Protein AF-A0A8G0KWV7-F1 (afdb_monomer_lite)

Organism: NCBI:txid996

Sequence (154 aa):
MEDQGKIKLRILLSFIVVLSAILLVSDDLIIKNFDIKFKNNFGFSSSQNLIYNVSQSISGIIIVASILIKVKPYRISYLFIFYIQCLQLYWVFFHVTNTSYEYFSFSVIGLTLLFALLIVVINRAVKDNEYKNQKIDYLKSMLDLQLILRNKTI

Radius of gyration: 24.49 Å; chains: 1; bounding box: 63×41×74 Å

Secondary structure (DSSP, 8-state):
-HHHHHHHHHHHHHHHHHHHHHHHHHIIIIITTTT---S--TT-SSHHHHHHHHHHHHHHHHHHHHHHT--PPPHHHHHHHHHHHHHHHHHHH---SS--HHHHHHHHHHHHHHHHHHHHHHHHHHHHHHHHHHHHHHHHHHHHHHHHHHHH--

Structure (mmCIF, N/CA/C/O backbone):
data_AF-A0A8G0KWV7-F1
#
_entry.id   AF-A0A8G0KWV7-F1
#
loop_
_atom_site.group_PDB
_atom_site.id
_atom_site.type_symbol
_atom_site.label_atom_id
_atom_site.label_alt_id
_atom_site.label_comp_id
_atom_site.label_asym_id
_atom_site.label_entity_id
_atom_site.label_seq_id
_atom_site.pdbx_PDB_ins_code
_atom_site.Cartn_x
_atom_site.Cartn_y
_atom_site.Cartn_z
_atom_site.occupancy
_atom_site.B_iso_or_equiv
_atom_site.auth_seq_id
_atom_site.auth_comp_id
_atom_site.auth_asym_id
_atom_site.auth_atom_id
_atom_site.pdbx_PDB_model_num
ATOM 1 N N . MET A 1 1 ? -4.689 24.947 14.317 1.00 47.38 1 MET A N 1
ATOM 2 C CA . MET A 1 1 ? -3.579 25.011 13.330 1.00 47.38 1 MET A CA 1
ATOM 3 C C . MET A 1 1 ? -2.955 23.642 13.050 1.00 47.38 1 MET A C 1
ATOM 5 O O . MET A 1 1 ? -2.560 23.410 11.915 1.00 47.38 1 MET A O 1
ATOM 9 N N . GLU A 1 2 ? -2.928 22.719 14.020 1.00 54.19 2 GLU A N 1
ATOM 10 C CA . GLU A 1 2 ? -2.387 21.356 13.855 1.00 54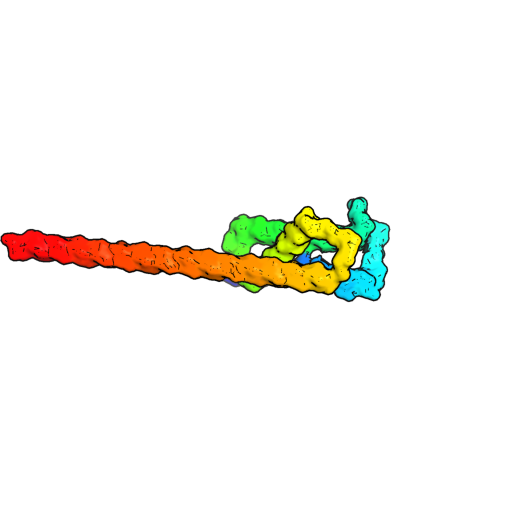.19 2 GLU A CA 1
ATOM 11 C C . GLU A 1 2 ? -3.101 20.519 12.767 1.00 54.19 2 GLU A C 1
ATOM 13 O O . GLU A 1 2 ? -2.465 19.762 12.037 1.00 54.19 2 GLU A O 1
ATOM 18 N N . ASP A 1 3 ? -4.411 20.717 12.592 1.00 62.69 3 ASP A N 1
ATOM 19 C CA . ASP A 1 3 ? -5.224 19.976 11.614 1.00 62.69 3 ASP A CA 1
ATOM 20 C C . ASP A 1 3 ? -4.926 20.346 10.152 1.00 62.69 3 ASP A C 1
ATOM 22 O O . ASP A 1 3 ? -4.825 19.483 9.282 1.00 62.69 3 ASP A O 1
ATOM 26 N N . GLN A 1 4 ? -4.699 21.634 9.873 1.00 68.00 4 GLN A N 1
ATOM 27 C CA . GLN A 1 4 ? -4.386 22.117 8.521 1.00 68.00 4 GLN A CA 1
ATOM 28 C C . GLN A 1 4 ? -3.023 21.595 8.038 1.00 68.00 4 GLN A C 1
ATOM 30 O O . GLN A 1 4 ? -2.859 21.265 6.862 1.00 68.00 4 GLN A O 1
ATOM 35 N N . GLY A 1 5 ? -2.054 21.467 8.953 1.00 72.88 5 GLY A N 1
ATOM 36 C CA . GLY A 1 5 ? -0.753 20.859 8.666 1.00 72.88 5 GLY A CA 1
ATOM 37 C C . GLY A 1 5 ? -0.878 19.377 8.311 1.00 72.88 5 GLY A C 1
ATOM 38 O O . GLY A 1 5 ? -0.342 18.943 7.292 1.00 72.88 5 GLY A O 1
ATOM 39 N N . LYS A 1 6 ? -1.662 18.616 9.086 1.00 75.81 6 LYS A N 1
ATOM 40 C CA . LYS A 1 6 ? -1.915 17.187 8.830 1.00 75.81 6 LYS A CA 1
ATOM 41 C C . LYS A 1 6 ? -2.622 16.951 7.492 1.00 75.81 6 LYS A C 1
ATOM 43 O O . LYS A 1 6 ? -2.268 16.011 6.782 1.00 75.81 6 LYS A O 1
ATOM 48 N N . ILE A 1 7 ? -3.568 17.815 7.112 1.00 76.31 7 ILE A N 1
ATOM 49 C CA . ILE A 1 7 ? -4.270 17.735 5.820 1.00 76.31 7 ILE A CA 1
ATOM 50 C C . ILE A 1 7 ? -3.303 17.963 4.651 1.00 76.31 7 ILE A C 1
ATOM 52 O O . ILE A 1 7 ? -3.257 17.143 3.734 1.00 76.31 7 ILE A O 1
ATOM 56 N N . LYS A 1 8 ? -2.484 19.023 4.695 1.00 80.38 8 LYS A N 1
ATOM 57 C CA . LYS A 1 8 ? -1.479 19.302 3.652 1.00 80.38 8 LYS A CA 1
ATOM 58 C C . LYS A 1 8 ? -0.484 18.152 3.496 1.00 80.38 8 LYS A C 1
ATOM 60 O O . LYS A 1 8 ? -0.181 17.745 2.378 1.00 80.38 8 LYS A O 1
ATOM 65 N N . LEU A 1 9 ? -0.030 17.586 4.612 1.00 79.69 9 LEU A N 1
ATOM 66 C CA . LEU A 1 9 ? 0.925 16.478 4.632 1.00 79.69 9 LEU A CA 1
ATOM 67 C C . LEU A 1 9 ? 0.302 15.185 4.080 1.00 79.69 9 LEU A C 1
ATOM 69 O O . LEU A 1 9 ? 0.933 14.480 3.298 1.00 79.69 9 LEU A O 1
ATOM 73 N N . ARG A 1 10 ? -0.974 14.917 4.389 1.00 76.94 10 ARG A N 1
ATOM 74 C CA . ARG A 1 10 ? -1.741 13.812 3.794 1.00 76.94 10 ARG A CA 1
ATOM 75 C C . ARG A 1 10 ? -1.884 13.960 2.278 1.00 76.94 10 ARG A C 1
ATOM 77 O O . ARG A 1 10 ? -1.726 12.964 1.571 1.00 76.94 10 ARG A O 1
ATOM 84 N N . ILE A 1 11 ? -2.186 15.161 1.782 1.00 79.69 11 ILE A N 1
ATOM 85 C CA . ILE A 1 11 ? -2.287 15.437 0.340 1.00 79.69 11 ILE A CA 1
ATOM 86 C C . ILE A 1 11 ? -0.933 15.198 -0.328 1.00 79.69 11 ILE A C 1
ATOM 88 O O . ILE A 1 11 ? -0.871 14.476 -1.317 1.00 79.69 11 ILE A O 1
ATOM 92 N N . LEU A 1 12 ? 0.145 15.726 0.253 1.00 81.56 12 LEU A N 1
ATOM 93 C CA . LEU A 1 12 ? 1.500 15.577 -0.270 1.00 81.56 12 LEU A CA 1
ATOM 94 C C . LEU A 1 12 ? 1.935 14.106 -0.316 1.00 81.56 12 LEU A C 1
ATOM 96 O O . LEU A 1 12 ? 2.358 13.636 -1.366 1.00 81.56 12 LEU A O 1
ATOM 100 N N . LEU A 1 13 ? 1.749 13.344 0.768 1.00 77.00 13 LEU A N 1
ATOM 101 C CA . LEU A 1 13 ? 2.046 11.904 0.790 1.00 77.00 13 LEU A CA 1
ATOM 102 C C . LEU A 1 13 ? 1.252 11.153 -0.283 1.00 77.00 13 LEU A C 1
ATOM 104 O O . LEU A 1 13 ? 1.803 10.340 -1.016 1.00 77.00 13 LEU A O 1
ATOM 108 N N . SER A 1 14 ? -0.041 11.449 -0.403 1.00 76.88 14 SER A N 1
ATOM 109 C CA . SER A 1 14 ? -0.915 10.799 -1.384 1.00 76.88 14 SER A CA 1
ATOM 110 C C . SER A 1 14 ? -0.516 11.139 -2.820 1.00 76.88 14 SER A C 1
ATOM 112 O O . SER A 1 14 ? -0.549 10.264 -3.681 1.00 76.88 14 SER A O 1
ATOM 114 N N . PHE A 1 15 ? -0.107 12.384 -3.065 1.00 81.19 15 PHE A N 1
ATOM 115 C CA . PHE A 1 15 ? 0.381 12.844 -4.359 1.00 81.19 15 PHE A CA 1
ATOM 116 C C . PHE A 1 15 ? 1.681 12.143 -4.751 1.00 81.19 15 PHE A C 1
ATOM 118 O O . PHE A 1 15 ? 1.772 11.636 -5.862 1.00 81.19 15 PHE A O 1
ATOM 125 N N . ILE A 1 16 ? 2.652 12.037 -3.837 1.00 78.38 16 ILE A N 1
ATOM 126 C CA . ILE A 1 16 ? 3.922 11.354 -4.121 1.00 78.38 16 ILE A CA 1
ATOM 127 C C . ILE A 1 16 ? 3.684 9.867 -4.421 1.00 78.38 16 ILE A C 1
ATOM 129 O O . ILE A 1 16 ? 4.294 9.337 -5.342 1.00 78.38 16 ILE A O 1
ATOM 133 N N . VAL A 1 17 ? 2.762 9.203 -3.714 1.00 78.19 17 VAL A N 1
ATOM 134 C CA . VAL A 1 17 ? 2.399 7.798 -3.993 1.00 78.19 17 VAL A CA 1
ATOM 135 C C . VAL A 1 17 ? 1.796 7.629 -5.385 1.00 78.19 17 VAL A C 1
ATOM 137 O O . VAL A 1 17 ? 2.123 6.692 -6.110 1.00 78.19 17 VAL A O 1
ATOM 140 N N . VAL A 1 18 ? 0.890 8.528 -5.766 1.00 76.06 18 VAL A N 1
ATOM 141 C CA . VAL A 1 18 ? 0.289 8.492 -7.102 1.00 76.06 18 VAL A CA 1
ATOM 142 C C . VAL A 1 18 ? 1.356 8.776 -8.156 1.00 76.06 18 VAL A C 1
ATOM 144 O O . VAL A 1 18 ? 1.422 8.068 -9.154 1.00 76.06 18 VAL A O 1
ATOM 147 N N . LEU A 1 19 ? 2.248 9.737 -7.909 1.00 78.44 19 LEU A N 1
ATOM 148 C CA . LEU A 1 19 ? 3.358 10.056 -8.800 1.00 78.44 19 LEU A CA 1
ATOM 149 C C . LEU A 1 19 ? 4.315 8.870 -8.969 1.00 78.44 19 LEU A C 1
ATOM 151 O O . LEU A 1 19 ? 4.693 8.569 -10.095 1.00 78.44 19 LEU A O 1
ATOM 155 N N . SER A 1 20 ? 4.668 8.157 -7.894 1.00 74.62 20 SER A N 1
ATOM 156 C CA . SER A 1 20 ? 5.532 6.973 -7.983 1.00 74.62 20 SER A CA 1
ATOM 157 C C . SER A 1 20 ? 4.878 5.851 -8.786 1.00 74.62 20 SER A C 1
ATOM 159 O O . SER A 1 20 ? 5.548 5.156 -9.540 1.00 74.62 20 SER A O 1
ATOM 161 N N . ALA A 1 21 ? 3.561 5.686 -8.667 1.00 71.44 21 ALA A N 1
ATOM 162 C CA . ALA A 1 21 ? 2.835 4.698 -9.453 1.00 71.44 21 ALA A CA 1
ATOM 163 C C . ALA A 1 21 ? 2.703 5.098 -10.926 1.00 71.44 21 ALA A C 1
ATOM 165 O O . ALA A 1 21 ? 2.859 4.253 -11.802 1.00 71.44 21 ALA A O 1
ATOM 166 N N . ILE A 1 22 ? 2.477 6.384 -11.207 1.00 74.06 22 ILE A N 1
ATOM 167 C CA . ILE A 1 22 ? 2.487 6.916 -12.573 1.00 74.06 22 ILE A CA 1
ATOM 168 C C . ILE A 1 22 ? 3.868 6.727 -13.196 1.00 74.06 22 ILE A C 1
ATOM 170 O O . ILE A 1 22 ? 3.936 6.259 -14.326 1.00 74.06 22 ILE A O 1
ATOM 174 N N . LEU A 1 23 ? 4.953 7.033 -12.476 1.00 73.19 23 LEU A N 1
ATOM 175 C CA . LEU A 1 23 ? 6.332 6.809 -12.934 1.00 73.19 23 LEU A CA 1
ATOM 176 C C . LEU A 1 23 ? 6.579 5.344 -13.299 1.00 73.19 23 LEU A C 1
ATOM 178 O O . LEU A 1 23 ? 7.191 5.053 -14.321 1.00 73.19 23 LEU A O 1
ATOM 182 N N . LEU A 1 24 ? 6.033 4.424 -12.506 1.00 72.31 24 LEU A N 1
ATOM 183 C CA . LEU A 1 24 ? 6.162 2.996 -12.756 1.00 72.31 24 LEU A CA 1
ATOM 184 C C . LEU A 1 24 ? 5.385 2.540 -14.004 1.00 72.31 24 LEU A C 1
ATOM 186 O O . LEU A 1 24 ? 5.874 1.708 -14.756 1.00 72.31 24 LEU A O 1
ATOM 190 N N . VAL A 1 25 ? 4.198 3.097 -14.258 1.00 67.38 25 VAL A N 1
ATOM 191 C CA . VAL A 1 25 ? 3.402 2.787 -15.465 1.00 67.38 25 VAL A CA 1
ATOM 192 C C . VAL A 1 25 ? 3.948 3.496 -16.712 1.00 67.38 25 VAL A C 1
ATOM 194 O O . VAL A 1 25 ? 3.857 2.976 -17.823 1.00 67.38 25 VAL A O 1
ATOM 197 N N . SER A 1 26 ? 4.535 4.681 -16.549 1.00 65.81 26 SER A N 1
ATOM 198 C CA . SER A 1 26 ? 5.116 5.439 -17.665 1.00 65.81 26 SER A CA 1
ATOM 199 C C . SER A 1 26 ? 6.410 4.829 -18.198 1.00 65.81 26 SER A C 1
ATOM 201 O O . SER A 1 26 ? 6.754 5.084 -19.351 1.00 65.81 26 SER A O 1
ATOM 203 N N . ASP A 1 27 ? 7.066 3.957 -17.435 1.00 64.69 27 ASP A N 1
ATOM 204 C CA . ASP A 1 27 ? 8.132 3.098 -17.950 1.00 64.69 27 ASP A CA 1
ATOM 205 C C . ASP A 1 27 ? 7.671 2.236 -19.148 1.00 64.69 27 ASP A C 1
ATOM 207 O O . ASP A 1 27 ? 8.351 2.146 -20.174 1.00 64.69 27 ASP A O 1
ATOM 211 N N . ASP A 1 28 ? 6.458 1.683 -19.082 1.00 60.22 28 ASP A N 1
ATOM 212 C CA . ASP A 1 28 ? 5.905 0.846 -20.154 1.00 60.22 28 ASP A CA 1
ATOM 213 C C . ASP A 1 28 ? 5.364 1.688 -21.325 1.00 60.22 28 ASP A C 1
ATOM 215 O O . ASP A 1 28 ? 5.666 1.424 -22.487 1.00 60.22 28 ASP A O 1
ATOM 219 N N . LEU A 1 29 ? 4.610 2.756 -21.033 1.00 60.81 29 LEU A N 1
ATOM 220 C CA . LEU A 1 29 ? 3.941 3.557 -22.069 1.00 60.81 29 LEU A CA 1
ATOM 221 C C . LEU A 1 29 ? 4.846 4.570 -22.775 1.00 60.81 29 LEU A C 1
ATOM 223 O O . LEU A 1 29 ? 4.642 4.844 -23.958 1.00 60.81 29 LEU A O 1
ATOM 227 N N . ILE A 1 30 ? 5.797 5.170 -22.058 1.00 60.56 30 ILE A N 1
ATOM 228 C CA . ILE A 1 30 ? 6.589 6.299 -22.559 1.00 60.56 30 ILE A CA 1
ATOM 229 C C . ILE A 1 30 ? 7.999 5.832 -22.900 1.00 60.56 30 ILE A C 1
ATOM 231 O O . ILE A 1 30 ? 8.479 6.088 -23.996 1.00 60.56 30 ILE A O 1
ATOM 235 N N . ILE A 1 31 ? 8.669 5.108 -22.009 1.00 64.31 31 ILE A N 1
ATOM 236 C CA . ILE A 1 31 ? 10.095 4.807 -22.193 1.00 64.31 31 ILE A CA 1
ATOM 237 C C . ILE A 1 31 ? 10.315 3.752 -23.271 1.00 64.31 31 ILE A C 1
ATOM 239 O O . ILE A 1 31 ? 11.213 3.907 -24.097 1.00 64.31 31 ILE A O 1
ATOM 243 N N . LYS A 1 32 ? 9.452 2.733 -23.320 1.00 63.75 32 LYS A N 1
ATOM 244 C CA . LYS A 1 32 ? 9.501 1.693 -24.352 1.00 63.75 32 LYS A CA 1
ATOM 245 C C . LYS A 1 32 ? 9.105 2.209 -25.740 1.00 63.75 32 LYS A C 1
ATOM 247 O O . LYS A 1 32 ? 9.736 1.837 -26.723 1.00 63.75 32 LYS A O 1
ATOM 252 N N . ASN A 1 33 ? 8.096 3.081 -25.820 1.00 63.56 33 ASN A N 1
ATOM 253 C CA . ASN A 1 33 ? 7.591 3.606 -27.096 1.00 63.56 33 ASN A CA 1
ATOM 254 C C . ASN A 1 33 ? 8.412 4.786 -27.644 1.00 63.56 33 ASN A C 1
ATOM 256 O O . ASN A 1 33 ? 8.469 4.961 -28.857 1.00 63.56 33 ASN A O 1
ATOM 260 N N . PHE A 1 34 ? 9.053 5.582 -26.780 1.00 66.94 34 PHE A N 1
ATOM 261 C CA . PHE A 1 34 ? 9.891 6.725 -27.177 1.00 66.94 34 PHE A CA 1
ATOM 262 C C . PHE A 1 34 ? 11.408 6.444 -27.084 1.00 66.94 34 PHE A C 1
ATOM 264 O O . PHE A 1 34 ? 12.199 7.369 -27.250 1.00 66.94 34 PHE A O 1
ATOM 271 N N . ASP A 1 35 ? 11.818 5.195 -26.818 1.00 66.94 35 ASP A N 1
ATOM 272 C CA . ASP A 1 35 ? 13.215 4.733 -26.655 1.00 66.94 35 ASP A CA 1
ATOM 273 C C . ASP A 1 35 ? 14.077 5.644 -25.757 1.00 66.94 35 ASP A C 1
ATOM 275 O O . ASP A 1 35 ? 15.220 5.995 -26.065 1.00 66.94 35 ASP A O 1
ATOM 279 N N . ILE A 1 36 ? 13.515 6.067 -24.622 1.00 68.19 36 ILE A N 1
ATOM 280 C CA . ILE A 1 36 ? 14.193 6.989 -23.705 1.00 68.19 36 ILE A CA 1
ATOM 281 C C . ILE A 1 36 ? 15.269 6.221 -22.930 1.00 68.19 36 ILE A C 1
ATOM 283 O O . ILE A 1 36 ? 14.993 5.512 -21.964 1.00 68.19 36 ILE A O 1
ATOM 287 N N . LYS A 1 37 ? 16.530 6.389 -23.329 1.00 73.00 37 LYS A N 1
ATOM 288 C CA . LYS A 1 37 ? 17.685 5.787 -22.650 1.00 73.00 37 LYS A CA 1
ATOM 289 C C . LYS A 1 37 ? 18.414 6.837 -21.824 1.00 73.00 37 LYS A C 1
ATOM 291 O O . LYS A 1 37 ? 18.947 7.809 -22.360 1.00 73.00 37 LYS A O 1
ATOM 296 N N . PHE A 1 38 ? 18.487 6.634 -20.512 1.00 75.31 38 PHE A N 1
ATOM 297 C CA . PHE A 1 38 ? 19.381 7.430 -19.681 1.00 75.31 38 PHE A CA 1
ATOM 298 C C . PHE A 1 38 ? 20.832 7.097 -20.020 1.00 75.31 38 PHE A C 1
ATOM 300 O O . PHE A 1 38 ? 21.219 5.938 -20.153 1.00 75.31 38 PHE A O 1
ATOM 307 N N . LYS A 1 39 ? 21.657 8.142 -20.108 1.00 76.25 39 LYS A N 1
ATOM 308 C CA . LYS A 1 39 ? 23.094 8.022 -20.385 1.00 76.25 39 LYS A CA 1
ATOM 309 C C . LYS A 1 39 ? 23.851 7.278 -19.277 1.00 76.25 39 LYS A C 1
ATOM 311 O O . LYS A 1 39 ? 24.902 6.704 -19.535 1.00 76.25 39 LYS A O 1
ATOM 316 N N . ASN A 1 40 ? 23.330 7.302 -18.051 1.00 78.94 40 ASN A N 1
ATOM 317 C CA . ASN A 1 40 ? 23.904 6.610 -16.907 1.00 78.94 40 ASN A CA 1
ATOM 318 C C . ASN A 1 40 ? 22.815 5.815 -16.180 1.00 78.94 40 ASN A C 1
ATOM 320 O O . ASN A 1 40 ? 21.927 6.402 -15.566 1.00 78.94 40 ASN A O 1
ATOM 324 N N . ASN A 1 41 ? 22.911 4.488 -16.240 1.00 78.00 41 ASN A N 1
ATOM 325 C CA . ASN A 1 41 ? 21.987 3.575 -15.570 1.00 78.00 41 ASN A CA 1
ATOM 326 C C . ASN A 1 41 ? 22.516 3.081 -14.214 1.00 78.00 41 ASN A C 1
ATOM 328 O O . ASN A 1 41 ? 21.924 2.172 -13.656 1.00 78.00 41 ASN A O 1
ATOM 332 N N . PHE A 1 42 ? 23.610 3.636 -13.673 1.00 82.38 42 PHE A N 1
ATOM 333 C CA . PHE A 1 42 ? 24.118 3.331 -12.321 1.00 82.38 42 PHE A CA 1
ATOM 334 C C . PHE A 1 42 ? 24.265 1.825 -12.003 1.00 82.38 42 PHE A C 1
ATOM 336 O O . PHE A 1 42 ? 24.066 1.399 -10.869 1.00 82.38 42 PHE A O 1
ATOM 343 N N . GLY A 1 43 ? 24.603 1.008 -13.006 1.00 77.62 43 GLY A N 1
ATOM 344 C CA . GLY A 1 43 ? 24.747 -0.448 -12.867 1.00 77.62 43 GLY A CA 1
ATOM 345 C C . GLY A 1 43 ? 23.461 -1.259 -13.076 1.00 77.62 43 GLY A C 1
ATOM 346 O O . GLY A 1 43 ? 23.523 -2.485 -13.090 1.00 77.62 43 GLY A O 1
ATOM 347 N N . PHE A 1 44 ? 22.312 -0.615 -13.297 1.00 78.69 44 PHE A N 1
ATOM 348 C CA . PHE A 1 44 ? 21.089 -1.289 -13.729 1.00 78.69 44 PHE A CA 1
ATOM 349 C C . PHE A 1 44 ? 21.165 -1.667 -15.213 1.00 78.69 44 PHE A C 1
ATOM 351 O O . PHE A 1 44 ? 21.695 -0.923 -16.041 1.00 78.69 44 PHE A O 1
ATOM 358 N N . SER A 1 45 ? 20.595 -2.823 -15.561 1.00 75.88 45 SER A N 1
ATOM 359 C CA . SER A 1 45 ? 20.633 -3.375 -16.923 1.00 75.88 45 SER A CA 1
ATOM 360 C C . SER A 1 45 ? 19.865 -2.540 -17.955 1.00 75.88 45 SER A C 1
ATOM 362 O O . SER A 1 45 ? 20.150 -2.626 -19.147 1.00 75.88 45 SER A O 1
ATOM 364 N N . SER A 1 46 ? 18.908 -1.720 -17.520 1.00 77.56 46 SER A N 1
ATOM 365 C CA . SER A 1 46 ? 18.164 -0.787 -18.367 1.00 77.56 46 SER A CA 1
ATOM 366 C C . SER A 1 46 ? 17.704 0.434 -17.564 1.00 77.56 46 SER A C 1
ATOM 368 O O . SER A 1 46 ? 17.579 0.386 -16.338 1.00 77.56 46 SER A O 1
ATOM 370 N N . SER A 1 47 ? 17.416 1.532 -18.267 1.00 78.31 47 SER A N 1
ATOM 371 C CA . SER A 1 47 ? 16.806 2.744 -17.695 1.00 78.31 47 SER A CA 1
ATOM 372 C C . SER A 1 47 ? 15.437 2.468 -17.062 1.00 78.31 47 SER A C 1
ATOM 374 O O . SER A 1 47 ? 15.069 3.095 -16.071 1.00 78.31 47 SER A O 1
ATOM 376 N N . GLN A 1 48 ? 14.740 1.470 -17.601 1.00 74.81 48 GLN A N 1
ATOM 377 C CA . GLN A 1 48 ? 13.462 0.962 -17.114 1.00 74.81 48 GLN A CA 1
ATOM 378 C C . GLN A 1 48 ? 13.607 0.346 -15.721 1.00 74.81 48 GLN A C 1
ATOM 380 O O . GLN A 1 48 ? 12.979 0.774 -14.754 1.00 74.81 48 GLN A O 1
ATOM 385 N N . ASN A 1 49 ? 14.573 -0.568 -15.576 1.00 75.25 49 ASN A N 1
ATOM 386 C CA . ASN A 1 49 ? 14.866 -1.220 -14.303 1.00 75.25 49 ASN A CA 1
ATOM 387 C C . ASN A 1 49 ? 15.293 -0.222 -13.220 1.00 75.25 49 ASN A C 1
ATOM 389 O O . ASN A 1 49 ? 15.021 -0.439 -12.037 1.00 75.25 49 ASN A O 1
ATOM 393 N N . LEU A 1 50 ? 15.935 0.881 -13.607 1.00 80.25 50 LEU A N 1
ATOM 394 C CA . LEU A 1 50 ? 16.267 1.963 -12.686 1.00 80.25 50 LEU A CA 1
ATOM 395 C C . LEU A 1 50 ? 15.007 2.683 -12.185 1.00 80.25 50 LEU A C 1
ATOM 397 O O . LEU A 1 50 ? 14.822 2.794 -10.974 1.00 80.25 50 LEU A O 1
ATOM 401 N N . ILE A 1 51 ? 14.123 3.142 -13.078 1.00 78.56 51 ILE A N 1
ATOM 402 C CA . ILE A 1 51 ? 12.881 3.839 -12.687 1.00 78.56 51 ILE A CA 1
ATOM 403 C C . ILE A 1 51 ? 11.987 2.941 -11.850 1.00 78.56 51 ILE A C 1
ATOM 405 O O . ILE A 1 51 ? 11.416 3.390 -10.852 1.00 78.56 51 ILE A O 1
ATOM 409 N N . TYR A 1 52 ? 11.902 1.671 -12.230 1.00 77.62 52 TYR A N 1
ATOM 410 C CA . TYR A 1 52 ? 11.178 0.662 -11.489 1.00 77.62 52 TYR A CA 1
ATOM 411 C C . TYR A 1 52 ? 11.673 0.569 -10.036 1.00 77.62 52 TYR A C 1
ATOM 413 O O . TYR A 1 52 ? 10.894 0.757 -9.099 1.00 77.62 52 TYR A O 1
ATOM 421 N N . ASN A 1 53 ? 12.980 0.374 -9.829 1.00 78.88 53 ASN A N 1
ATOM 422 C CA . ASN A 1 53 ? 13.561 0.256 -8.488 1.00 78.88 53 ASN A CA 1
ATOM 423 C C . ASN A 1 53 ? 13.468 1.553 -7.670 1.00 78.88 53 ASN A C 1
ATOM 425 O O . ASN A 1 53 ? 13.233 1.512 -6.458 1.00 78.88 53 ASN A O 1
ATOM 429 N N . VAL A 1 54 ? 13.608 2.712 -8.314 1.00 82.69 54 VAL A N 1
ATOM 430 C CA . VAL A 1 54 ? 13.433 4.016 -7.657 1.00 82.69 54 VAL A CA 1
ATOM 431 C C . VAL A 1 54 ? 11.985 4.200 -7.199 1.00 82.69 54 VAL A C 1
ATOM 433 O O . VAL A 1 54 ? 11.747 4.568 -6.049 1.00 82.69 54 VAL A O 1
ATOM 436 N N . SER A 1 55 ? 11.013 3.881 -8.053 1.00 81.19 55 SER A N 1
ATOM 437 C CA . SER A 1 55 ? 9.583 3.989 -7.738 1.00 81.19 55 SER A CA 1
ATOM 438 C C . SER A 1 55 ? 9.176 3.048 -6.599 1.00 81.19 55 SER A C 1
ATOM 440 O O . SER A 1 55 ? 8.438 3.453 -5.697 1.00 81.19 55 SER A O 1
ATOM 442 N N . GLN A 1 56 ? 9.722 1.827 -6.580 1.00 79.44 56 GLN A N 1
ATOM 443 C CA . GLN A 1 56 ? 9.576 0.875 -5.472 1.00 79.44 56 GLN A CA 1
ATOM 444 C C . GLN A 1 56 ? 10.115 1.444 -4.155 1.00 79.44 56 GLN A C 1
ATOM 446 O O . GLN A 1 56 ? 9.416 1.467 -3.138 1.00 79.44 56 GLN A O 1
ATOM 451 N N . SER A 1 57 ? 11.345 1.959 -4.186 1.00 83.31 57 SER A N 1
ATOM 452 C CA . SER A 1 57 ? 12.017 2.510 -3.006 1.00 83.31 57 SER A CA 1
ATOM 453 C C . SER A 1 57 ? 11.251 3.703 -2.429 1.00 83.31 57 SER A C 1
ATOM 455 O O . SER A 1 57 ? 11.021 3.772 -1.221 1.00 83.31 57 SER A O 1
ATOM 457 N N . ILE A 1 58 ? 10.779 4.608 -3.293 1.00 82.19 58 ILE A N 1
ATOM 458 C CA . ILE A 1 58 ? 9.957 5.761 -2.904 1.00 82.19 58 ILE A CA 1
ATOM 459 C C . ILE A 1 58 ? 8.653 5.298 -2.246 1.00 82.19 58 ILE A C 1
ATOM 461 O O . ILE A 1 58 ? 8.302 5.793 -1.175 1.00 82.19 58 ILE A O 1
ATOM 465 N N . SER A 1 59 ? 7.961 4.316 -2.833 1.00 79.38 59 SER A N 1
ATOM 466 C CA . SER A 1 59 ? 6.734 3.760 -2.254 1.00 79.38 59 SER A CA 1
ATOM 467 C C . SER A 1 59 ? 6.974 3.193 -0.848 1.00 79.38 59 SER A C 1
ATOM 469 O O . SER A 1 59 ? 6.213 3.493 0.075 1.00 79.38 59 SER A O 1
ATOM 471 N N . GLY A 1 60 ? 8.048 2.420 -0.651 1.00 79.19 60 GLY A N 1
ATOM 472 C CA . GLY A 1 60 ? 8.415 1.871 0.659 1.00 79.19 60 GLY A CA 1
ATOM 473 C C . GLY A 1 60 ? 8.704 2.954 1.704 1.00 79.19 60 GLY A C 1
ATOM 474 O O . GLY A 1 60 ? 8.166 2.906 2.814 1.00 79.19 60 GLY A O 1
ATOM 475 N N . ILE A 1 61 ? 9.476 3.980 1.331 1.00 82.75 61 ILE A N 1
ATOM 476 C CA . ILE A 1 61 ? 9.779 5.129 2.200 1.00 82.75 61 ILE A CA 1
ATOM 477 C C . ILE A 1 61 ? 8.492 5.838 2.632 1.00 82.75 61 ILE A C 1
ATOM 479 O O . ILE A 1 61 ? 8.351 6.191 3.803 1.00 82.75 61 ILE A O 1
ATOM 483 N N . ILE A 1 62 ? 7.523 6.008 1.729 1.00 79.19 62 ILE A N 1
ATOM 484 C CA . ILE A 1 62 ? 6.259 6.678 2.054 1.00 79.19 62 ILE A CA 1
ATOM 485 C C . ILE A 1 62 ? 5.431 5.871 3.054 1.00 79.19 62 ILE A C 1
ATOM 487 O O . ILE A 1 62 ? 4.841 6.464 3.959 1.00 79.19 62 ILE A O 1
ATOM 491 N N . ILE A 1 63 ? 5.391 4.539 2.946 1.00 80.25 63 ILE A N 1
ATOM 492 C CA . ILE A 1 63 ? 4.689 3.694 3.927 1.00 80.25 63 ILE A CA 1
ATOM 493 C C . ILE A 1 63 ? 5.302 3.885 5.315 1.00 80.25 63 ILE A C 1
ATOM 495 O O . ILE A 1 63 ? 4.578 4.162 6.273 1.00 80.25 63 ILE A O 1
ATOM 499 N N . VAL A 1 64 ? 6.631 3.784 5.414 1.00 79.62 64 VAL A N 1
ATOM 500 C CA . VAL A 1 64 ? 7.357 3.935 6.683 1.00 79.62 64 VAL A CA 1
ATOM 501 C C . VAL A 1 64 ? 7.155 5.339 7.257 1.00 79.62 64 VAL A C 1
ATOM 503 O O . VAL A 1 64 ? 6.789 5.478 8.424 1.00 79.62 64 VAL A O 1
ATOM 506 N N . ALA A 1 65 ? 7.286 6.381 6.433 1.00 77.94 65 ALA A N 1
ATOM 507 C CA . ALA A 1 65 ? 7.036 7.762 6.838 1.00 77.94 65 ALA A CA 1
ATOM 508 C C . ALA A 1 65 ? 5.592 7.966 7.330 1.00 77.94 65 ALA A C 1
ATOM 510 O O . ALA A 1 65 ? 5.367 8.620 8.347 1.00 77.94 65 ALA A O 1
ATOM 511 N N . SER A 1 66 ? 4.609 7.354 6.666 1.00 77.44 66 SER A N 1
ATOM 512 C CA . SER A 1 66 ? 3.195 7.433 7.057 1.00 77.44 66 SER A CA 1
ATOM 513 C C . SER A 1 66 ? 2.927 6.792 8.425 1.00 77.44 66 SER A C 1
ATOM 515 O O . SER A 1 66 ? 2.089 7.282 9.186 1.00 77.44 66 SER A O 1
ATOM 517 N N . ILE A 1 67 ? 3.640 5.708 8.756 1.00 78.88 67 ILE A N 1
ATOM 518 C CA . ILE A 1 67 ? 3.566 5.049 10.068 1.00 78.88 67 ILE A CA 1
ATOM 519 C C . ILE A 1 67 ? 4.198 5.941 11.143 1.00 78.88 67 ILE A C 1
ATOM 521 O O . ILE A 1 67 ? 3.561 6.200 12.165 1.00 78.88 67 ILE A O 1
ATOM 525 N N . LEU A 1 68 ? 5.406 6.459 10.895 1.00 77.88 68 LEU A N 1
ATOM 526 C CA . LEU A 1 68 ? 6.146 7.290 11.853 1.00 77.88 68 LEU A CA 1
ATOM 527 C C . LEU A 1 68 ? 5.426 8.606 12.171 1.00 77.88 68 LEU A C 1
ATOM 529 O O . LEU A 1 68 ? 5.339 9.006 13.328 1.00 77.88 68 LEU A O 1
ATOM 533 N N . ILE A 1 69 ? 4.855 9.255 11.156 1.00 78.94 69 ILE A N 1
ATOM 534 C CA . ILE A 1 69 ? 4.202 10.566 11.290 1.00 78.94 69 ILE A CA 1
ATOM 535 C C . ILE A 1 69 ? 2.739 10.417 11.769 1.00 78.94 69 ILE A C 1
ATOM 537 O O . ILE A 1 69 ? 2.060 11.406 12.037 1.00 78.94 69 ILE A O 1
ATOM 541 N N . LYS A 1 70 ? 2.220 9.182 11.900 1.00 76.81 70 LYS A N 1
ATOM 542 C CA . LYS A 1 70 ? 0.805 8.861 12.202 1.00 76.81 70 LYS A CA 1
ATOM 543 C C . LYS A 1 70 ? -0.205 9.501 11.232 1.00 76.81 70 LYS A C 1
ATOM 545 O O . LYS A 1 70 ? -1.405 9.534 11.510 1.00 76.81 70 LYS A O 1
ATOM 550 N N . VAL A 1 71 ? 0.250 9.972 10.071 1.00 77.25 71 VAL A N 1
ATOM 551 C CA . VAL A 1 71 ? -0.584 10.556 9.015 1.00 77.25 71 VAL A CA 1
ATOM 552 C C . VAL A 1 71 ? -0.682 9.549 7.880 1.00 77.25 71 VAL A C 1
ATOM 554 O O . VAL A 1 71 ? 0.264 9.320 7.136 1.00 77.25 71 VAL A O 1
ATOM 557 N N . LYS A 1 72 ? -1.858 8.935 7.753 1.00 70.81 72 LYS A N 1
ATOM 558 C CA . LYS A 1 72 ? -2.130 7.945 6.706 1.00 70.81 72 LYS A CA 1
ATOM 559 C C . LYS A 1 72 ? -2.517 8.650 5.401 1.00 70.81 72 LYS A C 1
ATOM 561 O O . LYS A 1 72 ? -3.429 9.484 5.477 1.00 70.81 72 LYS A O 1
ATOM 566 N N . PRO A 1 73 ? -1.919 8.328 4.239 1.00 73.12 73 PRO A N 1
ATOM 567 C CA . PRO A 1 73 ? -2.382 8.811 2.937 1.00 73.12 73 PRO A CA 1
ATOM 568 C C . PRO A 1 73 ? -3.844 8.421 2.659 1.00 73.12 73 PRO A C 1
ATOM 570 O O . PRO A 1 73 ? -4.464 7.648 3.400 1.00 73.12 73 PRO A O 1
ATOM 573 N N . TYR A 1 74 ? -4.438 9.000 1.614 1.00 73.38 74 TYR A N 1
ATOM 574 C CA . TYR A 1 74 ? -5.810 8.678 1.224 1.00 73.38 74 TYR A CA 1
ATOM 575 C C . TYR A 1 74 ? -5.946 7.190 0.878 1.00 73.38 74 TYR A C 1
ATOM 577 O O . TYR A 1 74 ? -5.039 6.574 0.325 1.00 73.38 74 TYR A O 1
ATOM 585 N N . ARG A 1 75 ? -7.113 6.603 1.187 1.00 70.44 75 ARG A N 1
ATOM 586 C CA . ARG A 1 75 ? -7.375 5.161 1.002 1.00 70.44 75 ARG A CA 1
ATOM 587 C C . ARG A 1 75 ? -7.093 4.676 -0.424 1.00 70.44 75 ARG A C 1
ATOM 589 O O . ARG A 1 75 ? -6.609 3.568 -0.594 1.00 70.44 75 ARG A O 1
ATOM 596 N N . ILE A 1 76 ? -7.351 5.524 -1.417 1.00 68.25 76 ILE A N 1
ATOM 597 C CA . ILE A 1 76 ? -7.131 5.228 -2.838 1.00 68.25 76 ILE A CA 1
ATOM 598 C C . ILE A 1 76 ? -5.631 5.110 -3.150 1.00 68.25 76 ILE A C 1
ATOM 600 O O . ILE A 1 76 ? -5.232 4.224 -3.895 1.00 68.25 76 ILE A O 1
ATOM 604 N N . SER A 1 77 ? -4.779 5.929 -2.522 1.00 71.81 77 SER A N 1
ATOM 605 C CA . SER A 1 77 ? -3.322 5.873 -2.702 1.00 71.81 77 SER A CA 1
ATOM 606 C C . SER A 1 77 ? -2.733 4.524 -2.281 1.00 71.81 77 SER A C 1
ATOM 608 O O . SER A 1 77 ? -1.777 4.056 -2.887 1.00 71.81 77 SER A O 1
ATOM 610 N N . TYR A 1 78 ? -3.331 3.844 -1.299 1.00 70.94 78 TYR A N 1
ATOM 611 C CA . TYR A 1 78 ? -2.873 2.511 -0.903 1.00 70.94 78 TYR A CA 1
ATOM 612 C C . TYR A 1 78 ? -3.058 1.454 -1.994 1.00 70.94 78 TYR A C 1
ATOM 614 O O . TYR A 1 78 ? -2.267 0.518 -2.030 1.00 70.94 78 TYR A O 1
ATOM 622 N N . LEU A 1 79 ? -4.033 1.601 -2.901 1.00 73.00 79 LEU A N 1
ATOM 623 C CA . LEU A 1 79 ? -4.190 0.674 -4.031 1.00 73.00 79 LEU A CA 1
ATOM 624 C C . LEU A 1 79 ? -2.967 0.712 -4.948 1.00 73.00 79 LEU A C 1
ATOM 626 O O . LEU A 1 79 ? -2.504 -0.329 -5.398 1.00 73.00 79 LEU A O 1
ATOM 630 N N . PHE A 1 80 ? -2.405 1.901 -5.163 1.00 73.00 80 PHE A N 1
ATOM 631 C CA . PHE A 1 80 ? -1.205 2.085 -5.971 1.00 73.00 80 PHE A CA 1
ATOM 632 C C . PHE A 1 80 ? 0.032 1.469 -5.317 1.00 73.00 80 PHE A C 1
ATOM 634 O O . PHE A 1 80 ? 0.786 0.764 -5.975 1.00 73.00 80 PHE A O 1
ATOM 641 N N . ILE A 1 81 ? 0.205 1.655 -4.008 1.00 74.31 81 ILE A N 1
ATOM 642 C CA . ILE A 1 81 ? 1.271 0.982 -3.249 1.00 74.31 81 ILE A CA 1
ATOM 643 C C . ILE A 1 81 ? 1.131 -0.536 -3.381 1.00 74.31 81 ILE A C 1
ATOM 645 O O . ILE A 1 81 ? 2.103 -1.243 -3.637 1.00 74.31 81 ILE A O 1
ATOM 649 N N . PHE A 1 82 ? -0.092 -1.038 -3.227 1.00 75.50 82 PHE A N 1
ATOM 650 C CA . PHE A 1 82 ? -0.372 -2.462 -3.315 1.00 75.50 82 PHE A CA 1
ATOM 651 C C . PHE A 1 82 ? -0.091 -3.017 -4.719 1.00 75.50 82 PHE A C 1
ATOM 653 O O . PHE A 1 82 ? 0.468 -4.104 -4.851 1.00 75.50 82 PHE A O 1
ATOM 660 N N . TYR A 1 83 ? -0.409 -2.243 -5.758 1.00 76.56 83 TYR A N 1
ATOM 661 C CA . TYR A 1 83 ? -0.079 -2.549 -7.148 1.00 76.56 83 TYR A CA 1
ATOM 662 C C . TYR A 1 83 ? 1.416 -2.692 -7.378 1.00 76.56 83 TYR A C 1
ATOM 664 O O . TYR A 1 83 ? 1.862 -3.706 -7.911 1.00 76.56 83 TYR A O 1
ATOM 672 N N . ILE A 1 84 ? 2.187 -1.723 -6.895 1.00 75.50 84 ILE A N 1
ATOM 673 C CA . ILE A 1 84 ? 3.644 -1.721 -6.981 1.00 75.50 84 ILE A CA 1
ATOM 674 C C . ILE A 1 84 ? 4.221 -2.997 -6.326 1.00 75.50 84 ILE A C 1
ATOM 676 O O . ILE A 1 84 ? 5.062 -3.672 -6.917 1.00 75.50 84 ILE A O 1
ATOM 680 N N . GLN A 1 85 ? 3.7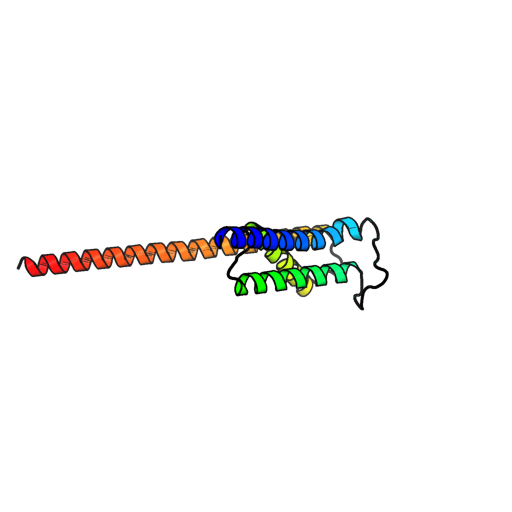20 -3.398 -5.153 1.00 76.12 85 GLN A N 1
ATOM 681 C CA . GLN A 1 85 ? 4.176 -4.617 -4.467 1.00 76.12 85 GLN A CA 1
ATOM 682 C C . GLN A 1 85 ? 3.747 -5.915 -5.172 1.00 76.12 85 GLN A C 1
ATOM 684 O O . GLN A 1 85 ? 4.540 -6.848 -5.291 1.00 76.12 85 GLN A O 1
ATOM 689 N N . CYS A 1 86 ? 2.516 -5.983 -5.688 1.00 76.25 86 CYS A N 1
ATOM 690 C CA . CYS A 1 86 ? 2.047 -7.140 -6.459 1.00 76.25 86 CYS A CA 1
ATOM 691 C C . CYS A 1 86 ? 2.864 -7.342 -7.733 1.00 76.25 86 CYS A C 1
ATOM 693 O O . CYS A 1 86 ? 3.179 -8.476 -8.085 1.00 76.25 86 CYS A O 1
ATOM 695 N N . LEU A 1 87 ? 3.231 -6.250 -8.404 1.00 74.00 87 LEU A N 1
ATOM 696 C CA . LEU A 1 87 ? 4.054 -6.300 -9.603 1.00 74.00 87 LEU A CA 1
ATOM 697 C C . LEU A 1 87 ? 5.461 -6.841 -9.296 1.00 74.00 87 LEU A C 1
ATOM 699 O O . LEU A 1 87 ? 5.996 -7.628 -10.073 1.00 74.00 87 LEU A O 1
ATOM 703 N N . GLN A 1 88 ? 6.025 -6.518 -8.128 1.00 74.50 88 GLN A N 1
ATOM 704 C CA . GLN A 1 88 ? 7.285 -7.110 -7.672 1.00 74.50 88 GLN A CA 1
ATOM 705 C C . GLN A 1 88 ? 7.160 -8.607 -7.386 1.00 74.50 88 GLN A C 1
ATOM 707 O O . GLN A 1 88 ? 8.001 -9.382 -7.833 1.00 74.50 88 GLN A O 1
ATOM 712 N N . LEU A 1 89 ? 6.110 -9.024 -6.673 1.00 72.75 89 LEU A N 1
ATOM 713 C CA . LEU A 1 89 ? 5.862 -10.445 -6.416 1.00 72.75 89 LEU A CA 1
ATOM 714 C C . LEU A 1 89 ? 5.680 -11.213 -7.725 1.00 72.75 89 LEU A C 1
ATOM 716 O O . LEU A 1 89 ? 6.240 -12.294 -7.881 1.00 72.75 89 LEU A O 1
ATOM 720 N N . TYR A 1 90 ? 4.962 -10.633 -8.687 1.00 72.94 90 TYR A N 1
ATOM 721 C CA . TYR A 1 90 ? 4.811 -11.231 -10.003 1.00 72.94 90 TYR A CA 1
ATOM 722 C C . TYR A 1 90 ? 6.172 -11.462 -10.668 1.00 72.94 90 TYR A C 1
ATOM 724 O O . TYR A 1 90 ? 6.443 -12.579 -11.085 1.00 72.94 90 TYR A O 1
ATOM 732 N N . TRP A 1 91 ? 7.055 -10.460 -10.701 1.00 70.75 91 TRP A N 1
ATOM 733 C CA . TRP A 1 91 ? 8.400 -10.611 -11.272 1.00 70.75 91 TRP A CA 1
ATOM 734 C C . TRP A 1 91 ? 9.254 -11.675 -10.572 1.00 70.75 91 TRP A C 1
ATOM 736 O O . TRP A 1 91 ? 10.031 -12.360 -11.231 1.00 70.75 91 TRP A O 1
ATOM 746 N N . VAL A 1 92 ? 9.117 -11.822 -9.251 1.00 71.19 92 VAL A N 1
ATOM 747 C CA . VAL A 1 92 ? 9.858 -12.831 -8.476 1.00 71.19 92 VAL A CA 1
ATOM 748 C C . VAL A 1 92 ? 9.369 -14.249 -8.779 1.00 71.19 92 VAL A C 1
ATOM 750 O O . VAL A 1 92 ? 10.183 -15.164 -8.884 1.00 71.19 92 VAL A O 1
ATOM 753 N N . PHE A 1 93 ? 8.055 -14.449 -8.912 1.00 68.94 93 PHE A N 1
ATOM 754 C CA . PHE A 1 93 ? 7.468 -15.785 -9.076 1.00 68.94 93 PHE A CA 1
ATOM 755 C C . PHE A 1 93 ? 7.279 -16.208 -10.534 1.00 68.94 93 PHE A C 1
ATOM 757 O O . PHE A 1 93 ? 7.364 -17.393 -10.849 1.00 68.94 93 PHE A O 1
ATOM 764 N N . PHE A 1 94 ? 7.037 -15.256 -11.429 1.00 65.44 94 PHE A N 1
ATOM 765 C CA . PHE A 1 94 ? 6.787 -15.490 -12.843 1.00 65.44 94 PHE A CA 1
ATOM 766 C C . PHE A 1 94 ? 7.937 -14.888 -13.639 1.00 65.44 94 PHE A C 1
ATOM 768 O O . PHE A 1 94 ? 7.875 -13.761 -14.129 1.00 65.44 94 PHE A O 1
ATOM 775 N N . HIS A 1 95 ? 9.015 -15.661 -13.767 1.00 56.56 95 HIS A N 1
ATOM 776 C CA . HIS A 1 95 ? 10.106 -15.320 -14.667 1.00 56.56 95 HIS A CA 1
ATOM 777 C C . HIS A 1 95 ? 9.591 -15.465 -16.104 1.00 56.56 95 HIS A C 1
ATOM 779 O O . HIS A 1 95 ? 9.529 -16.560 -16.662 1.00 56.56 95 HIS A O 1
ATOM 785 N N . VAL A 1 96 ? 9.141 -14.356 -16.688 1.00 58.00 96 VAL A N 1
ATOM 786 C CA . VAL A 1 96 ? 8.572 -14.343 -18.033 1.00 58.00 96 VAL A CA 1
ATOM 787 C C . VAL A 1 96 ? 9.681 -14.631 -19.038 1.00 58.00 96 VAL A C 1
ATOM 789 O O . VAL A 1 96 ? 10.520 -13.777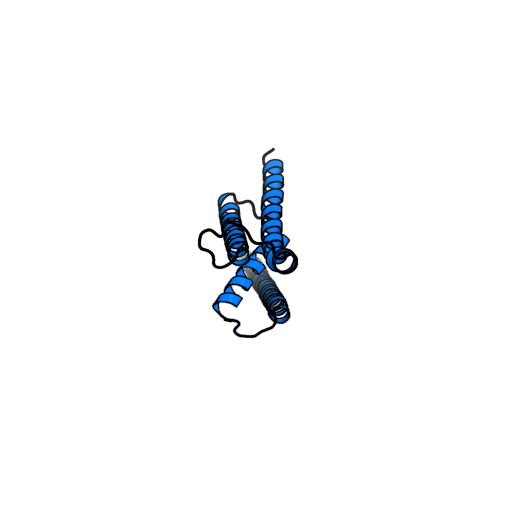 -19.305 1.00 58.00 96 VAL A O 1
ATOM 792 N N . THR A 1 97 ? 9.695 -15.838 -19.598 1.00 53.09 97 THR A N 1
ATOM 793 C CA . THR A 1 97 ? 10.603 -16.182 -20.697 1.00 53.09 97 THR A CA 1
ATOM 794 C C . THR A 1 97 ? 9.987 -15.948 -22.073 1.00 53.09 97 THR A C 1
ATOM 796 O O . THR A 1 97 ? 10.750 -15.971 -23.026 1.00 53.09 97 THR A O 1
ATOM 799 N N . ASN A 1 98 ? 8.668 -15.702 -22.209 1.00 51.34 98 ASN A N 1
ATOM 800 C CA . ASN A 1 98 ? 8.026 -15.471 -23.522 1.00 51.34 98 ASN A CA 1
ATOM 801 C C . ASN A 1 98 ? 6.572 -14.924 -23.516 1.00 51.34 98 ASN A C 1
ATOM 803 O O . ASN A 1 98 ? 5.887 -15.017 -24.533 1.00 51.34 98 ASN A O 1
ATOM 807 N N . THR A 1 99 ? 6.044 -14.371 -22.417 1.00 53.00 99 THR A N 1
ATOM 808 C CA . THR A 1 99 ? 4.679 -13.805 -22.440 1.00 53.00 99 THR A CA 1
ATOM 809 C C . THR A 1 99 ? 4.696 -12.371 -22.961 1.00 53.00 99 THR A C 1
ATOM 811 O O . THR A 1 99 ? 5.556 -11.565 -22.603 1.00 53.00 99 THR A O 1
ATOM 814 N N . SER A 1 100 ? 3.753 -12.046 -23.847 1.00 56.56 100 SER A N 1
ATOM 815 C CA . SER A 1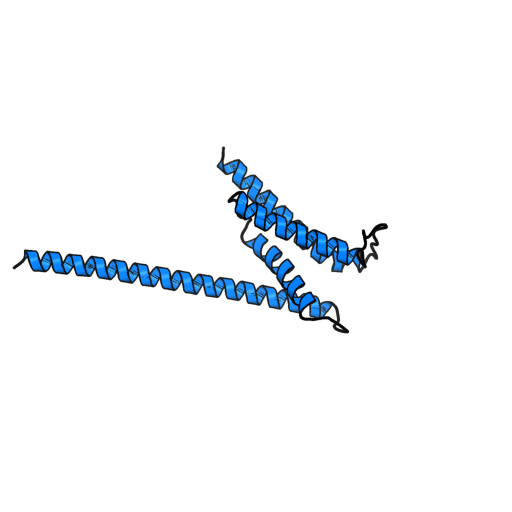 100 ? 3.572 -10.681 -24.330 1.00 56.56 100 SER A CA 1
ATOM 816 C C . SER A 1 100 ? 3.206 -9.753 -23.166 1.00 56.56 100 SER A C 1
ATOM 818 O O . SER A 1 100 ? 2.417 -10.104 -22.287 1.00 56.56 100 SER A O 1
ATOM 820 N N . TYR A 1 101 ? 3.794 -8.553 -23.175 1.00 57.88 101 TYR A N 1
ATOM 821 C CA . TYR A 1 101 ? 3.678 -7.532 -22.121 1.00 57.88 101 TYR A CA 1
ATOM 822 C C . TYR A 1 101 ? 2.223 -7.186 -21.734 1.00 57.88 101 TYR A C 1
ATOM 824 O O . TYR A 1 101 ? 1.952 -6.788 -20.606 1.00 57.88 101 TYR A O 1
ATOM 832 N N . GLU A 1 102 ? 1.261 -7.384 -22.632 1.00 55.91 102 GLU A N 1
ATOM 833 C CA . GLU A 1 102 ? -0.163 -7.148 -22.365 1.00 55.91 102 GLU A CA 1
ATOM 834 C C . GLU A 1 102 ? -0.749 -8.134 -21.337 1.00 55.91 102 GLU A C 1
ATOM 836 O O . GLU A 1 102 ? -1.485 -7.727 -20.434 1.00 55.91 102 GLU A O 1
ATOM 841 N N . TYR A 1 103 ? -0.366 -9.417 -21.398 1.00 60.12 103 TYR A N 1
ATOM 842 C CA . TYR A 1 103 ? -0.782 -10.413 -20.401 1.00 60.12 103 TYR A CA 1
ATOM 843 C C . TYR A 1 103 ? -0.147 -10.144 -19.035 1.00 60.12 103 TYR A C 1
ATOM 845 O O . TYR A 1 103 ? -0.770 -10.398 -18.003 1.00 60.12 103 TYR A O 1
ATOM 853 N N . PHE A 1 104 ? 1.067 -9.586 -19.027 1.00 64.50 104 PHE A N 1
ATOM 854 C CA . PHE A 1 104 ? 1.754 -9.148 -17.815 1.00 64.50 104 PHE A CA 1
ATOM 855 C C . PHE A 1 104 ? 0.943 -8.060 -17.096 1.00 64.50 104 PHE A C 1
ATOM 857 O O . PHE A 1 104 ? 0.522 -8.266 -15.957 1.00 64.50 104 PHE A O 1
ATOM 864 N N . SER A 1 105 ? 0.608 -6.961 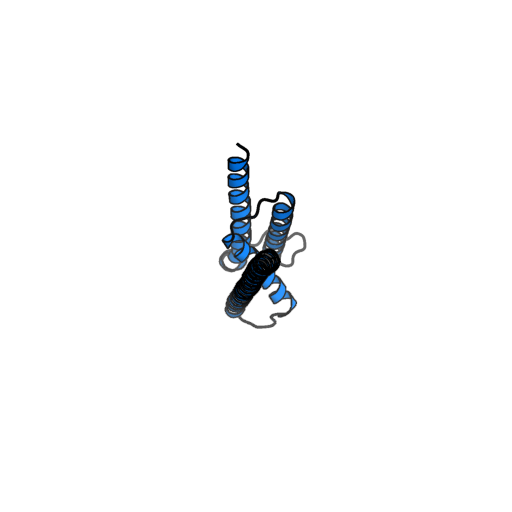-17.776 1.00 64.94 105 SER A N 1
ATOM 865 C CA . SER A 1 105 ? -0.147 -5.856 -17.167 1.00 64.94 105 SER A CA 1
ATOM 866 C C . SER A 1 105 ? -1.544 -6.284 -16.700 1.00 64.94 105 SER A C 1
ATOM 868 O O . SER A 1 105 ? -1.968 -5.925 -15.599 1.00 64.94 105 SER A O 1
ATOM 870 N N . PHE A 1 106 ? -2.241 -7.127 -17.471 1.00 66.06 106 PHE A N 1
ATOM 871 C CA . PHE A 1 106 ? -3.560 -7.640 -17.083 1.00 66.06 106 PHE A CA 1
ATOM 872 C C . PHE A 1 106 ? -3.496 -8.558 -15.852 1.00 66.06 106 PHE A C 1
ATOM 874 O O . PHE A 1 106 ? -4.341 -8.471 -14.958 1.00 66.06 106 PHE A O 1
ATOM 881 N N . SER A 1 107 ? -2.466 -9.406 -15.762 1.00 64.56 107 SER A N 1
ATOM 882 C CA . SER A 1 107 ? -2.282 -10.311 -14.624 1.00 64.56 107 SER A CA 1
ATOM 883 C C . SER A 1 107 ? -2.006 -9.567 -13.315 1.00 64.56 107 SER A C 1
ATOM 885 O O . SER A 1 107 ? -2.561 -9.931 -12.278 1.00 64.56 107 SER A O 1
ATOM 887 N N . VAL A 1 108 ? -1.248 -8.468 -13.356 1.00 68.25 108 VAL A N 1
ATOM 888 C CA . VAL A 1 108 ? -0.983 -7.627 -12.179 1.00 68.25 108 VAL A CA 1
ATOM 889 C C . VAL A 1 108 ? -2.246 -6.882 -11.732 1.00 68.25 108 VAL A C 1
ATOM 891 O O . VAL A 1 108 ? -2.536 -6.810 -10.533 1.00 68.25 108 VAL A O 1
ATOM 894 N N . ILE A 1 109 ? -3.054 -6.379 -12.672 1.00 71.12 109 ILE A N 1
ATOM 895 C CA . ILE A 1 109 ? -4.365 -5.784 -12.357 1.00 71.12 109 ILE A CA 1
ATOM 896 C C . ILE A 1 109 ? -5.288 -6.827 -11.700 1.00 71.12 109 ILE A C 1
ATOM 898 O O . ILE A 1 109 ? -5.940 -6.537 -10.697 1.00 71.12 109 ILE A O 1
ATOM 902 N N . GLY A 1 110 ? -5.299 -8.066 -12.197 1.00 72.94 110 GLY A N 1
ATOM 903 C CA . GLY A 1 110 ? -6.052 -9.160 -11.578 1.00 72.94 110 GLY A CA 1
ATOM 904 C C . GLY A 1 110 ? -5.590 -9.462 -10.148 1.00 72.94 110 GLY A C 1
ATOM 905 O O . GLY A 1 110 ? -6.410 -9.570 -9.234 1.00 72.94 110 GLY A O 1
ATOM 906 N N . LEU A 1 111 ? -4.275 -9.530 -9.932 1.00 70.38 111 LEU A N 1
ATOM 907 C CA . LEU A 1 111 ? -3.671 -9.810 -8.626 1.00 70.38 111 LEU A CA 1
ATOM 908 C C . LEU A 1 111 ? -3.999 -8.708 -7.606 1.00 70.38 111 LEU A C 1
ATOM 910 O O . LEU A 1 111 ? -4.383 -8.994 -6.472 1.00 70.38 111 LEU A O 1
ATOM 914 N N . THR A 1 112 ? -3.945 -7.443 -8.023 1.00 74.12 112 THR A N 1
ATOM 915 C CA . THR A 1 112 ? -4.332 -6.315 -7.161 1.00 74.12 112 THR A CA 1
ATOM 916 C C . THR A 1 112 ? -5.807 -6.297 -6.798 1.00 74.12 112 THR A C 1
ATOM 918 O O . THR A 1 112 ? -6.134 -6.055 -5.636 1.00 74.12 112 THR A O 1
ATOM 921 N N . LEU A 1 113 ? -6.700 -6.587 -7.747 1.00 78.25 113 LEU A N 1
ATOM 922 C CA . LEU A 1 113 ? -8.131 -6.720 -7.470 1.00 78.25 113 LEU A CA 1
ATOM 923 C C . LEU A 1 113 ? -8.408 -7.852 -6.480 1.00 78.25 113 LEU A C 1
ATOM 925 O O . LEU A 1 113 ? -9.196 -7.669 -5.552 1.00 78.25 113 LEU A O 1
ATOM 929 N N . LEU A 1 114 ? -7.728 -8.990 -6.631 1.00 76.44 114 LEU A N 1
ATOM 930 C CA . LEU A 1 114 ? -7.854 -10.130 -5.725 1.00 76.44 114 LEU A CA 1
ATOM 931 C C . LEU A 1 114 ? -7.450 -9.752 -4.297 1.00 76.44 114 LEU A C 1
ATOM 933 O O . LEU A 1 114 ? -8.187 -10.021 -3.347 1.00 76.44 114 LEU A O 1
ATOM 937 N N . PHE A 1 115 ? -6.321 -9.065 -4.129 1.00 72.81 115 PHE A N 1
ATOM 938 C CA . PHE A 1 115 ? -5.899 -8.598 -2.812 1.00 72.81 115 PHE A CA 1
ATOM 939 C C . PHE A 1 115 ? -6.803 -7.504 -2.236 1.00 72.81 115 PHE A C 1
ATOM 941 O O . PHE A 1 115 ? -7.094 -7.521 -1.039 1.00 72.81 115 PHE A O 1
ATOM 948 N N . ALA A 1 116 ? -7.300 -6.580 -3.061 1.00 75.94 116 ALA A N 1
ATOM 949 C CA . ALA A 1 116 ? -8.288 -5.599 -2.624 1.00 75.94 116 ALA A CA 1
ATOM 950 C C . ALA A 1 116 ? -9.565 -6.292 -2.114 1.00 75.94 116 ALA A C 1
ATOM 952 O O . ALA A 1 116 ? -10.101 -5.916 -1.069 1.00 75.94 116 ALA A O 1
ATOM 953 N N . LEU A 1 117 ? -10.009 -7.350 -2.801 1.00 79.31 117 LEU A N 1
ATOM 954 C CA . LEU A 1 117 ? -11.148 -8.170 -2.395 1.00 79.31 117 LEU A CA 1
ATOM 955 C C . LEU A 1 117 ? -10.869 -8.881 -1.063 1.00 79.31 117 LEU A C 1
ATOM 957 O O . LEU A 1 117 ? -11.697 -8.800 -0.155 1.00 79.31 117 LEU A O 1
ATOM 961 N N . LEU A 1 118 ? -9.688 -9.483 -0.890 1.00 76.31 118 LEU A N 1
ATOM 962 C CA . LEU A 1 118 ? -9.263 -10.076 0.386 1.00 76.31 118 LEU A CA 1
ATOM 963 C C . LEU A 1 118 ? -9.327 -9.071 1.541 1.00 76.31 118 LEU A C 1
ATOM 965 O O . LEU A 1 118 ? -9.891 -9.376 2.590 1.00 76.31 118 LEU A O 1
ATOM 969 N N . ILE A 1 119 ? -8.815 -7.853 1.346 1.00 78.94 119 ILE A N 1
ATOM 970 C CA . ILE A 1 119 ? -8.860 -6.795 2.366 1.00 78.94 119 ILE A CA 1
ATOM 971 C C . ILE A 1 119 ? -10.310 -6.450 2.731 1.00 78.94 119 ILE A C 1
ATOM 973 O O . ILE A 1 119 ? -10.629 -6.254 3.907 1.00 78.94 119 ILE A O 1
ATOM 977 N N . VAL A 1 120 ? -11.210 -6.377 1.747 1.00 82.12 120 VAL A N 1
ATOM 978 C CA . VAL A 1 120 ? -12.640 -6.130 1.990 1.00 82.12 120 VAL A CA 1
ATOM 979 C C . VAL A 1 120 ? -13.271 -7.274 2.784 1.00 82.12 120 VAL A C 1
ATOM 981 O O . VAL A 1 120 ? -14.016 -7.010 3.730 1.00 82.12 120 VAL A O 1
ATOM 984 N N . VAL A 1 121 ? -12.962 -8.527 2.442 1.00 81.19 121 VAL A N 1
ATOM 985 C CA . VAL A 1 121 ? -13.471 -9.716 3.142 1.00 81.19 121 VAL A CA 1
ATOM 986 C C . VAL A 1 121 ? -12.986 -9.747 4.588 1.00 81.19 121 VAL A C 1
ATOM 988 O O . VAL A 1 121 ? -13.807 -9.885 5.492 1.00 81.19 121 VAL A O 1
ATOM 991 N N . ILE A 1 122 ? -11.690 -9.529 4.826 1.00 79.94 122 ILE A N 1
ATOM 992 C CA . ILE A 1 122 ? -11.113 -9.476 6.177 1.00 79.94 122 ILE A CA 1
ATOM 993 C C . ILE A 1 122 ? -11.775 -8.362 6.993 1.00 79.94 122 ILE A C 1
ATOM 995 O O . ILE A 1 122 ? -12.227 -8.602 8.110 1.00 79.94 122 ILE A O 1
ATOM 999 N N . ASN A 1 123 ? -11.915 -7.159 6.429 1.00 80.19 123 ASN A N 1
ATOM 1000 C CA . ASN A 1 123 ? -12.568 -6.046 7.121 1.00 80.19 123 ASN A CA 1
ATOM 1001 C C . ASN A 1 123 ? -14.032 -6.340 7.468 1.00 80.19 123 ASN A C 1
ATOM 1003 O O . ASN A 1 123 ? -14.506 -5.925 8.526 1.00 80.19 123 ASN A O 1
ATOM 1007 N N . ARG A 1 124 ? -14.765 -7.035 6.588 1.00 79.88 124 ARG A N 1
ATOM 1008 C CA . ARG A 1 124 ? -16.135 -7.474 6.884 1.00 79.88 124 ARG A CA 1
ATOM 1009 C C . ARG A 1 124 ? -16.156 -8.513 8.002 1.00 79.88 124 ARG A C 1
ATOM 1011 O O . ARG A 1 124 ? -16.954 -8.360 8.918 1.00 79.88 124 ARG A O 1
ATOM 1018 N N . ALA A 1 125 ? -15.270 -9.506 7.962 1.00 81.44 125 ALA A N 1
ATOM 1019 C CA . ALA A 1 125 ? -15.184 -10.547 8.985 1.00 81.44 125 ALA A CA 1
ATOM 1020 C C . ALA A 1 125 ? -14.846 -9.975 10.373 1.00 81.44 125 ALA A C 1
ATOM 1022 O O . ALA A 1 125 ? -15.476 -10.339 11.363 1.00 81.44 125 ALA A O 1
ATOM 1023 N N . VAL A 1 126 ? -13.904 -9.027 10.445 1.00 84.56 126 VAL A N 1
ATOM 1024 C CA . VAL A 1 126 ? -13.547 -8.345 11.699 1.00 84.56 126 VAL A CA 1
ATOM 1025 C C . VAL A 1 126 ? -14.733 -7.553 12.250 1.00 84.56 126 VAL A C 1
ATOM 1027 O O . VAL A 1 126 ? -15.073 -7.712 13.418 1.00 84.56 126 VAL A O 1
ATOM 1030 N N . LYS A 1 127 ? -15.413 -6.758 11.413 1.00 82.94 127 LYS A N 1
ATOM 1031 C CA . LYS A 1 127 ? -16.582 -5.975 11.847 1.00 82.94 127 LYS A CA 1
ATOM 1032 C C . LYS A 1 127 ? -17.746 -6.841 12.317 1.00 82.94 127 LYS A C 1
ATOM 1034 O O . LYS A 1 127 ? -18.423 -6.479 13.273 1.00 82.94 127 LYS A O 1
ATOM 1039 N N . ASP A 1 128 ? -17.990 -7.961 11.645 1.00 84.75 128 ASP A N 1
ATOM 1040 C CA . ASP A 1 128 ? -19.049 -8.890 12.040 1.00 84.75 128 ASP A CA 1
ATOM 1041 C C . ASP A 1 128 ? -18.743 -9.529 13.406 1.00 84.75 128 ASP A C 1
ATOM 1043 O O . ASP A 1 128 ? -19.624 -9.632 14.259 1.00 84.75 128 ASP A O 1
ATOM 1047 N N . ASN A 1 129 ? -17.474 -9.863 13.665 1.00 82.12 129 ASN A N 1
ATOM 1048 C CA . ASN A 1 129 ? -17.029 -10.330 14.980 1.00 82.12 129 ASN A CA 1
ATOM 1049 C C . ASN A 1 129 ? -17.151 -9.247 16.062 1.00 82.12 129 ASN A C 1
ATOM 1051 O O . ASN A 1 129 ? -17.634 -9.538 17.154 1.00 82.12 129 ASN A O 1
ATOM 1055 N N . GLU A 1 130 ? -16.774 -7.998 15.773 1.00 86.00 130 GLU A N 1
ATOM 1056 C CA . GLU A 1 130 ? -16.950 -6.878 16.709 1.00 86.00 130 GLU A CA 1
ATOM 1057 C C . GLU A 1 130 ? -18.427 -6.659 17.061 1.00 86.00 130 GLU A C 1
ATOM 1059 O O . GLU A 1 130 ? -18.767 -6.529 18.236 1.00 86.00 130 GLU A O 1
ATOM 1064 N N . TYR A 1 131 ? -19.319 -6.687 16.066 1.00 85.69 131 TYR A N 1
ATOM 1065 C CA . TYR A 1 131 ? -20.758 -6.535 16.285 1.00 85.69 131 TYR A CA 1
ATOM 1066 C C . TYR A 1 131 ? -21.343 -7.683 17.120 1.00 85.69 131 TYR A C 1
ATOM 1068 O O . TYR A 1 131 ? -22.119 -7.450 18.049 1.00 85.69 131 TYR A O 1
ATOM 1076 N N . LYS A 1 132 ? -20.946 -8.930 16.833 1.00 85.44 132 LYS A N 1
ATOM 1077 C CA . LYS A 1 132 ? -21.354 -10.101 17.625 1.00 85.44 132 LYS A CA 1
ATOM 1078 C C . LYS A 1 132 ? -20.886 -9.988 19.072 1.00 85.44 132 LYS A C 1
ATOM 1080 O O . LYS A 1 132 ? -21.685 -10.228 19.973 1.00 85.44 132 LYS A O 1
ATOM 1085 N N . ASN A 1 133 ? -19.643 -9.570 19.295 1.00 86.12 133 ASN A N 1
ATOM 1086 C CA . ASN A 1 133 ? -19.094 -9.392 20.638 1.00 86.12 133 ASN A CA 1
ATOM 1087 C C . ASN A 1 133 ? -19.835 -8.293 21.411 1.00 86.12 133 ASN A C 1
ATOM 1089 O O . ASN A 1 133 ? -20.276 -8.538 22.530 1.00 86.12 133 ASN A O 1
ATOM 1093 N N . GLN A 1 134 ? -20.090 -7.137 20.790 1.00 88.31 134 GLN A N 1
ATOM 1094 C CA . GLN A 1 134 ? -20.887 -6.066 21.406 1.00 88.31 134 GLN A CA 1
ATOM 1095 C C . GLN A 1 134 ? -22.302 -6.530 21.768 1.00 88.31 134 GLN A C 1
ATOM 1097 O O . GLN A 1 134 ? -22.819 -6.201 22.835 1.00 88.31 134 GLN A O 1
ATOM 1102 N N . LYS A 1 135 ? -22.934 -7.325 20.897 1.00 88.19 135 LYS A N 1
ATOM 1103 C CA . LYS A 1 135 ? -24.262 -7.888 21.159 1.00 88.19 135 LYS A CA 1
ATOM 1104 C C . LYS A 1 135 ? -24.245 -8.868 22.336 1.00 88.19 135 LYS A C 1
ATOM 1106 O O . LYS A 1 135 ? -25.164 -8.838 23.151 1.00 88.19 135 LYS A O 1
ATOM 1111 N N . ILE A 1 136 ? -23.221 -9.718 22.433 1.00 89.75 136 ILE A N 1
ATOM 1112 C CA . ILE A 1 136 ? -23.037 -10.651 23.555 1.00 89.75 136 ILE A CA 1
ATOM 1113 C C . ILE A 1 136 ? -22.845 -9.884 24.868 1.00 89.75 136 ILE A C 1
ATOM 1115 O O . ILE A 1 136 ? -23.492 -10.222 25.858 1.00 89.75 136 ILE A O 1
ATOM 1119 N N . ASP A 1 137 ? -22.015 -8.842 24.875 1.00 92.25 137 ASP A N 1
ATOM 1120 C CA . ASP A 1 137 ? -21.777 -8.026 26.070 1.00 92.25 137 ASP A CA 1
ATOM 1121 C C . ASP A 1 137 ? -23.046 -7.292 26.521 1.00 92.25 137 ASP A C 1
ATOM 1123 O O . ASP A 1 137 ? -23.363 -7.264 27.711 1.00 92.25 137 ASP A O 1
ATOM 1127 N N . TYR A 1 138 ? -23.837 -6.779 25.574 1.00 91.00 138 TYR A N 1
ATOM 1128 C CA . TYR A 1 138 ? -25.134 -6.173 25.871 1.00 91.00 138 TYR A CA 1
ATOM 1129 C C . TYR A 1 138 ? -26.122 -7.177 26.490 1.00 91.00 138 TYR A C 1
ATOM 1131 O O . TYR A 1 138 ? -26.755 -6.885 27.505 1.00 91.00 138 TYR A O 1
ATOM 1139 N N . LEU A 1 139 ? -26.226 -8.385 25.921 1.00 91.88 139 LEU A N 1
ATOM 1140 C CA . LEU A 1 139 ? -27.081 -9.458 26.443 1.00 91.88 139 LEU A CA 1
ATOM 1141 C C . LEU A 1 139 ? -26.655 -9.903 27.849 1.00 91.88 139 LEU A C 1
ATOM 1143 O O . LEU A 1 139 ? -27.518 -10.103 28.702 1.00 91.88 139 LEU A O 1
ATOM 1147 N N . LYS A 1 140 ? -25.344 -10.016 28.110 1.00 89.56 140 LYS A N 1
ATOM 1148 C CA . LYS A 1 140 ? -24.813 -10.305 29.453 1.00 89.56 140 LYS A CA 1
ATOM 1149 C C . LYS A 1 140 ? -25.207 -9.227 30.456 1.00 89.56 140 LYS A C 1
ATOM 1151 O O . LYS A 1 140 ? -25.752 -9.551 31.503 1.00 89.56 140 LYS A O 1
ATOM 1156 N N . SER A 1 141 ? -25.010 -7.956 30.105 1.00 89.88 141 SER A N 1
ATOM 1157 C CA . SER A 1 141 ? -25.369 -6.836 30.980 1.00 89.88 141 SER A CA 1
ATOM 1158 C C . SER A 1 141 ? -26.866 -6.814 31.314 1.00 89.88 141 SER A C 1
ATOM 1160 O O . SER A 1 141 ? -27.240 -6.575 32.461 1.00 89.88 141 SER A O 1
ATOM 1162 N N . MET A 1 142 ? -27.730 -7.117 30.340 1.00 90.94 142 MET A N 1
ATOM 1163 C CA . MET A 1 142 ? -29.176 -7.192 30.558 1.00 90.94 142 MET A CA 1
ATOM 1164 C C . MET A 1 142 ? -29.571 -8.377 31.453 1.00 90.94 142 MET A C 1
ATOM 1166 O O . MET A 1 142 ? -30.437 -8.227 32.317 1.00 90.94 142 MET A O 1
ATOM 1170 N N . LEU A 1 143 ? -28.925 -9.534 31.277 1.00 91.19 143 LEU A N 1
ATOM 1171 C CA . LEU A 1 143 ? -29.137 -10.717 32.111 1.00 91.19 143 LEU A CA 1
ATOM 1172 C C . LEU A 1 143 ? -28.723 -10.461 33.569 1.00 91.19 143 LEU A C 1
ATOM 1174 O O . LEU A 1 143 ? -29.488 -10.772 34.481 1.00 91.19 143 LEU A O 1
ATOM 1178 N N . ASP A 1 144 ? -27.564 -9.838 33.790 1.00 91.00 144 ASP A N 1
ATOM 1179 C CA . ASP A 1 144 ? -27.089 -9.469 35.129 1.00 91.00 144 ASP A CA 1
ATOM 1180 C C . ASP A 1 144 ? -28.066 -8.511 35.827 1.00 91.00 144 ASP A C 1
ATOM 1182 O O . ASP A 1 144 ? -28.393 -8.684 37.002 1.00 91.00 144 ASP A O 1
ATOM 1186 N N . LEU A 1 145 ? -28.614 -7.541 35.089 1.00 88.81 145 LEU A N 1
ATOM 1187 C CA . LEU A 1 145 ? -29.640 -6.623 35.593 1.00 88.81 145 LEU A CA 1
ATOM 1188 C C . LEU A 1 145 ? -30.918 -7.355 36.024 1.00 88.81 145 LEU A C 1
ATOM 1190 O O . LEU A 1 145 ? -31.470 -7.065 37.087 1.00 88.81 145 LEU A O 1
ATOM 1194 N N . GLN A 1 146 ? -31.379 -8.320 35.225 1.00 88.69 146 GLN A N 1
ATOM 1195 C CA . GLN A 1 146 ? -32.544 -9.138 35.567 1.00 88.69 146 GLN A CA 1
ATOM 1196 C C . GLN A 1 146 ? -32.297 -9.996 36.812 1.00 88.69 146 GLN A C 1
ATOM 1198 O O . GLN A 1 146 ? -33.183 -10.103 37.660 1.00 88.69 146 GLN A O 1
ATOM 1203 N N . LEU A 1 147 ? -31.100 -10.570 36.958 1.00 87.88 147 LEU A N 1
ATOM 1204 C CA . LEU A 1 147 ? -30.727 -11.346 38.142 1.00 87.88 147 LEU A CA 1
ATOM 1205 C C . LEU A 1 147 ? -30.700 -10.480 39.408 1.00 87.88 147 LEU A C 1
ATOM 1207 O O . LEU A 1 147 ? -31.234 -10.893 40.436 1.00 87.88 147 LEU A O 1
ATOM 1211 N N . ILE A 1 148 ? -30.154 -9.263 39.330 1.00 88.69 148 ILE A N 1
ATOM 1212 C CA . ILE A 1 148 ? -30.141 -8.313 40.453 1.00 88.69 148 ILE A CA 1
ATOM 1213 C C . ILE A 1 148 ? -31.566 -7.921 40.859 1.00 88.69 148 ILE A C 1
ATOM 1215 O O . ILE A 1 148 ? -31.889 -7.912 42.048 1.00 88.69 148 ILE A O 1
ATOM 1219 N N . LEU A 1 149 ? -32.431 -7.607 39.890 1.00 85.19 149 LEU A N 1
ATOM 1220 C CA . LEU A 1 149 ? -33.826 -7.243 40.160 1.00 85.19 149 LEU A CA 1
ATOM 1221 C C . LEU A 1 149 ? -34.615 -8.410 40.766 1.00 85.19 149 LEU A C 1
ATOM 1223 O O . LEU A 1 149 ? -35.385 -8.203 41.704 1.00 85.19 149 LEU A O 1
ATOM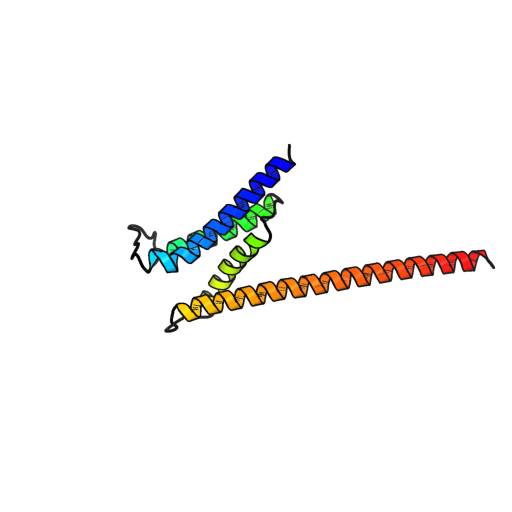 1227 N N . ARG A 1 150 ? -34.382 -9.635 40.283 1.00 83.50 150 ARG A N 1
ATOM 1228 C CA . ARG A 1 150 ? -34.992 -10.857 40.821 1.00 83.50 150 ARG A CA 1
ATOM 1229 C C . ARG A 1 150 ? -34.548 -11.145 42.257 1.00 83.50 150 ARG A C 1
ATOM 1231 O O . ARG A 1 150 ? -35.386 -11.470 43.085 1.00 83.50 150 ARG A O 1
ATOM 1238 N N . ASN A 1 151 ? -33.264 -10.978 42.576 1.00 77.50 151 ASN A N 1
ATOM 1239 C CA . ASN A 1 151 ? -32.764 -11.158 43.946 1.00 77.50 151 ASN A CA 1
ATOM 1240 C C . ASN A 1 151 ? -33.229 -10.066 44.921 1.00 77.50 151 ASN A C 1
ATOM 1242 O O . ASN A 1 151 ? -33.175 -10.280 46.123 1.00 77.50 151 ASN A O 1
ATOM 1246 N N . LYS A 1 152 ? -33.661 -8.898 44.430 1.00 70.75 152 LYS A N 1
ATOM 1247 C CA . LYS A 1 152 ? -34.228 -7.822 45.262 1.00 70.75 152 LYS A CA 1
ATOM 1248 C C . LYS A 1 152 ? -35.728 -7.959 45.535 1.00 70.75 152 LYS A C 1
ATOM 1250 O O . LYS A 1 152 ? -36.246 -7.209 46.354 1.00 70.75 152 LYS A O 1
ATOM 1255 N N . THR A 1 153 ? -36.429 -8.821 44.800 1.00 60.16 153 THR A N 1
ATOM 1256 C CA . THR A 1 153 ? -37.893 -8.989 44.882 1.00 60.16 153 THR A CA 1
ATOM 1257 C C . THR A 1 153 ? -38.325 -10.229 45.673 1.00 60.16 153 THR A C 1
ATOM 1259 O O . THR A 1 153 ? -39.525 -10.442 45.833 1.00 60.16 153 THR A O 1
ATOM 1262 N N . ILE A 1 154 ? -37.367 -11.009 46.182 1.00 49.91 154 ILE A N 1
ATOM 1263 C CA . ILE A 1 154 ? -37.547 -12.121 47.132 1.00 49.91 154 ILE A CA 1
ATOM 1264 C C . ILE A 1 154 ? -37.069 -11.640 48.501 1.00 49.91 154 ILE A C 1
ATOM 1266 O O . ILE A 1 154 ? -37.763 -11.938 49.495 1.00 49.91 154 ILE A O 1
#

pLDDT: mean 75.04, std 9.29, range [47.38, 92.25]

Foldseek 3Di:
DVVVVLVVVLVVLLVLLVVLLVLLVCLVVPCVVVVDFDPDQPPDPGPNRSSLVVSLVSLVVSVVVCVVVVRHHDPVSVLSSLLSVLLVVCVVPPVDPDDDVVVSVVVSVVVSVVVVVVVVVVVVVVVVVVVVVVVVVVVVVVVVVVVVVVVVVD